Protein AF-A0A9D1I9D8-F1 (afdb_monomer_lite)

Sequence (63 aa):
MIENNMYYGAGYGSGLAFFLGAGYRDYFSSLPEEVQEEINLHEDRIHSEEDLREYAEHLMQTS

Secondary structure (DSSP, 8-state):
---------S-TTHHHHHHH-HHHHHHHHHS-HHHHHHHHHTGGG--SHHHHHHHHHHHHHH-

Organism: NCBI:txid2840963

pLDDT: mean 73.86, std 16.53, range [40.81, 91.0]

Radius of gyration: 12.77 Å; chains: 1; bounding box: 39×26×24 Å

Structure (mmCIF, N/CA/C/O backbone):
data_AF-A0A9D1I9D8-F1
#
_entry.id   AF-A0A9D1I9D8-F1
#
loop_
_atom_site.group_PDB
_atom_site.id
_atom_site.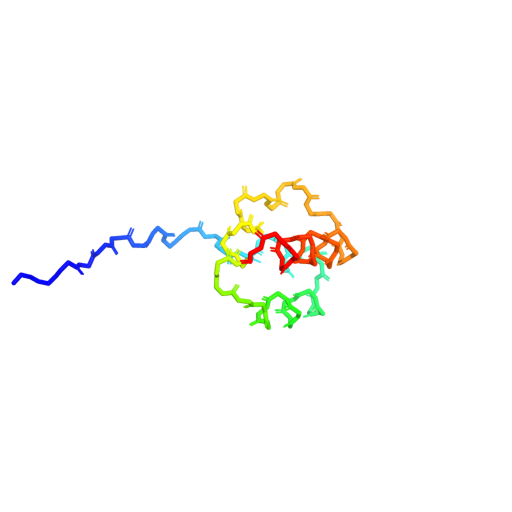type_symbol
_atom_site.label_atom_id
_atom_site.label_alt_id
_atom_site.label_comp_id
_atom_site.label_asym_id
_atom_site.label_entity_id
_atom_site.label_seq_id
_atom_site.pdbx_PDB_ins_code
_atom_site.Cartn_x
_atom_site.Cartn_y
_atom_site.Cartn_z
_atom_site.occupancy
_atom_site.B_iso_or_equiv
_atom_site.auth_seq_id
_atom_site.auth_comp_id
_atom_site.auth_asym_id
_atom_site.auth_atom_id
_atom_site.pdbx_PDB_model_num
ATOM 1 N N . MET A 1 1 ? -26.909 -20.222 1.643 1.00 40.81 1 MET A N 1
ATOM 2 C CA . MET A 1 1 ? -26.434 -19.174 0.721 1.00 40.81 1 MET A CA 1
ATOM 3 C C . MET A 1 1 ? -25.294 -18.501 1.451 1.00 40.81 1 MET A C 1
ATOM 5 O O . MET A 1 1 ? -25.562 -17.832 2.434 1.00 40.81 1 MET A O 1
ATOM 9 N N . ILE A 1 2 ? -24.056 -18.843 1.104 1.00 45.22 2 ILE A N 1
ATOM 10 C CA . ILE A 1 2 ? -22.864 -18.210 1.673 1.00 45.22 2 ILE A CA 1
ATOM 11 C C . ILE A 1 2 ? -22.257 -17.413 0.528 1.00 45.22 2 ILE A C 1
ATOM 13 O O . ILE A 1 2 ? -22.047 -17.946 -0.563 1.00 45.22 2 ILE A O 1
ATOM 17 N N . GLU A 1 3 ? -22.125 -16.123 0.786 1.00 50.69 3 GLU A N 1
ATOM 18 C CA . GLU A 1 3 ? -21.580 -15.093 -0.077 1.00 50.69 3 GLU A CA 1
ATOM 19 C C . GLU A 1 3 ? -20.137 -15.446 -0.435 1.00 50.69 3 GLU A C 1
ATOM 21 O O . GLU A 1 3 ? -19.285 -15.537 0.440 1.00 50.69 3 GLU A O 1
ATOM 26 N N . ASN A 1 4 ? -19.854 -15.633 -1.721 1.00 48.28 4 ASN A N 1
ATOM 27 C CA . ASN A 1 4 ? -18.493 -15.513 -2.226 1.00 48.28 4 ASN A CA 1
ATOM 28 C C . ASN A 1 4 ? -18.468 -14.255 -3.072 1.00 48.28 4 ASN A C 1
ATOM 30 O O . ASN A 1 4 ? -18.692 -14.272 -4.284 1.00 48.28 4 ASN A O 1
ATOM 34 N N . ASN A 1 5 ? -18.287 -13.159 -2.336 1.00 45.56 5 ASN A N 1
ATOM 35 C CA . ASN A 1 5 ? -17.841 -11.873 -2.824 1.00 45.56 5 ASN A CA 1
ATOM 36 C C . ASN A 1 5 ? -16.755 -12.137 -3.871 1.00 45.56 5 ASN A C 1
ATOM 38 O O . ASN A 1 5 ? -15.731 -12.749 -3.561 1.00 45.56 5 ASN A O 1
ATOM 42 N N . MET A 1 6 ? -17.034 -11.779 -5.123 1.00 42.47 6 MET A N 1
ATOM 43 C CA . MET A 1 6 ? -16.068 -11.879 -6.208 1.00 42.47 6 MET A CA 1
ATOM 44 C C . MET A 1 6 ? -14.937 -10.906 -5.881 1.00 42.47 6 MET A C 1
ATOM 46 O O . MET A 1 6 ? -14.988 -9.741 -6.267 1.00 42.47 6 MET A O 1
ATOM 50 N N . TYR A 1 7 ? -13.950 -11.378 -5.118 1.00 45.09 7 TYR A N 1
ATOM 51 C CA . TYR A 1 7 ? -12.692 -10.680 -4.932 1.00 45.09 7 TYR A CA 1
ATOM 52 C C . TYR A 1 7 ? -12.098 -10.542 -6.326 1.00 45.09 7 TYR A C 1
ATOM 54 O O . TYR A 1 7 ? -11.801 -11.538 -6.992 1.00 45.09 7 TYR A O 1
ATOM 62 N N . TYR A 1 8 ? -12.057 -9.303 -6.799 1.00 47.84 8 TYR A N 1
ATOM 63 C CA . TYR A 1 8 ? -11.525 -8.906 -8.089 1.00 47.84 8 TYR A CA 1
ATOM 64 C C . TYR A 1 8 ? -10.065 -9.363 -8.170 1.00 47.84 8 TYR A C 1
ATOM 66 O O . TYR A 1 8 ? -9.146 -8.674 -7.748 1.00 47.84 8 TYR A O 1
ATOM 74 N N . GLY A 1 9 ? -9.844 -10.568 -8.688 1.00 45.50 9 GLY A N 1
ATOM 75 C CA . GLY A 1 9 ? -8.529 -11.153 -8.917 1.00 45.50 9 GLY A CA 1
ATOM 76 C C . GLY A 1 9 ? -7.817 -10.505 -10.100 1.00 45.50 9 GLY A C 1
ATOM 77 O O . GLY A 1 9 ? -7.549 -11.171 -11.097 1.00 45.50 9 GLY A O 1
ATOM 78 N N . ALA A 1 10 ? -7.513 -9.214 -10.004 1.00 44.03 10 ALA A N 1
ATOM 79 C CA . ALA A 1 10 ? -6.738 -8.497 -11.003 1.00 44.03 10 ALA A CA 1
ATOM 80 C C . ALA A 1 10 ? -5.782 -7.504 -10.326 1.00 44.03 10 ALA A C 1
ATOM 82 O O . ALA A 1 10 ? -6.077 -6.322 -10.225 1.00 44.03 10 ALA A O 1
ATOM 83 N N . GLY A 1 11 ? -4.618 -8.006 -9.897 1.00 47.09 11 GLY A N 1
ATOM 84 C CA . GLY A 1 11 ? -3.403 -7.189 -9.850 1.00 47.09 11 GLY A CA 1
ATOM 85 C C . GLY A 1 11 ? -2.870 -6.731 -8.493 1.00 47.09 11 GLY A C 1
ATOM 86 O O . GLY A 1 11 ? -2.015 -5.862 -8.500 1.00 47.09 11 GLY A O 1
ATOM 87 N N . TYR A 1 12 ? -3.281 -7.299 -7.354 1.00 47.59 12 TYR A N 1
ATOM 88 C CA . TYR A 1 12 ? -2.670 -6.966 -6.057 1.00 47.59 12 TYR A CA 1
ATOM 89 C C . TYR A 1 12 ? -1.148 -7.256 -6.080 1.00 47.59 12 TYR A C 1
ATOM 91 O O . TYR A 1 12 ? -0.718 -8.410 -6.138 1.00 47.59 12 TYR A O 1
ATOM 99 N N . GLY A 1 13 ? -0.320 -6.212 -6.110 1.00 53.59 13 GLY A N 1
ATOM 100 C CA . GL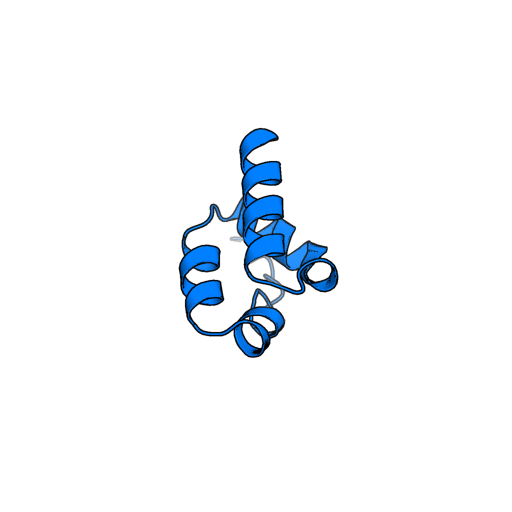Y A 1 13 ? 1.135 -6.254 -5.933 1.00 53.59 13 GLY A CA 1
ATOM 101 C C . GLY A 1 13 ? 1.993 -6.733 -7.113 1.00 53.59 13 GLY A C 1
ATOM 102 O O . GLY A 1 13 ? 3.220 -6.656 -7.028 1.00 53.59 13 GLY A O 1
ATOM 103 N N . SER A 1 14 ? 1.417 -7.220 -8.218 1.00 57.94 14 SER A N 1
ATOM 104 C CA . SER A 1 14 ? 2.210 -7.786 -9.328 1.00 57.94 14 SER A CA 1
ATOM 105 C C . SER A 1 14 ? 2.966 -6.747 -10.166 1.00 57.94 14 SER A C 1
ATOM 107 O O . SER A 1 14 ? 4.018 -7.079 -10.711 1.00 57.94 14 SER A O 1
ATOM 109 N N . GLY A 1 15 ? 2.470 -5.508 -10.253 1.00 60.09 15 GLY A N 1
ATOM 110 C CA . GLY A 1 15 ? 3.166 -4.414 -10.936 1.00 60.09 15 GLY A CA 1
ATOM 111 C C . GLY A 1 15 ? 4.408 -3.993 -10.158 1.00 60.09 15 GLY A C 1
ATOM 112 O O . GLY A 1 15 ? 5.532 -4.178 -10.619 1.00 60.09 15 GLY A O 1
ATOM 113 N N . LEU A 1 16 ? 4.217 -3.519 -8.929 1.00 64.31 16 LEU A N 1
ATOM 114 C CA . LEU A 1 16 ? 5.306 -3.037 -8.079 1.00 64.31 16 LEU A CA 1
ATOM 115 C C . LEU A 1 16 ? 6.360 -4.105 -7.758 1.00 64.31 16 LEU A C 1
ATOM 117 O O . LEU A 1 16 ? 7.552 -3.816 -7.841 1.00 64.31 16 LEU A O 1
ATOM 121 N N . ALA A 1 17 ? 5.968 -5.357 -7.492 1.00 63.03 17 ALA A N 1
ATOM 122 C CA . ALA A 1 17 ? 6.936 -6.431 -7.241 1.00 63.03 17 ALA A CA 1
ATOM 123 C C . ALA A 1 17 ? 7.821 -6.743 -8.459 1.00 63.03 17 ALA A C 1
ATOM 125 O O . ALA A 1 17 ? 8.958 -7.190 -8.298 1.00 63.03 17 ALA A O 1
ATOM 126 N N . PHE A 1 18 ? 7.326 -6.498 -9.676 1.00 60.59 18 PHE A N 1
ATOM 127 C CA . PHE A 1 18 ? 8.119 -6.638 -10.894 1.00 60.59 18 PHE A CA 1
ATOM 128 C C . PHE A 1 18 ? 9.136 -5.496 -11.053 1.00 60.59 18 PHE A C 1
ATOM 130 O O . PHE A 1 18 ? 10.260 -5.747 -11.486 1.00 60.59 18 PHE A O 1
ATOM 137 N N . PHE A 1 19 ? 8.776 -4.264 -10.673 1.00 63.81 19 PHE A N 1
ATOM 138 C CA . PHE A 1 19 ? 9.645 -3.086 -10.804 1.00 63.81 19 PHE A CA 1
ATOM 139 C C . PHE A 1 19 ? 10.656 -2.924 -9.658 1.00 63.81 19 PHE A C 1
ATOM 141 O O . PHE A 1 19 ? 11.774 -2.475 -9.899 1.00 63.81 19 PHE A O 1
ATOM 148 N N . LEU A 1 20 ? 10.287 -3.301 -8.431 1.00 70.81 20 LEU A N 1
ATOM 149 C CA . LEU A 1 20 ? 11.058 -3.028 -7.209 1.00 70.81 20 LEU A CA 1
ATOM 150 C C . LEU A 1 20 ? 11.839 -4.244 -6.680 1.00 70.81 20 LEU A C 1
ATOM 152 O O . LEU A 1 20 ? 12.673 -4.115 -5.787 1.00 70.81 20 LEU A O 1
ATOM 156 N N . GLY A 1 21 ? 11.634 -5.425 -7.269 1.00 73.44 21 GLY A N 1
ATOM 157 C CA . GLY A 1 21 ? 12.422 -6.625 -6.988 1.00 73.44 21 GLY A CA 1
ATOM 158 C C . GLY A 1 21 ? 11.975 -7.420 -5.755 1.00 73.44 21 GLY A C 1
ATOM 159 O O . GLY A 1 21 ? 10.914 -7.201 -5.176 1.00 73.44 21 GLY A O 1
ATOM 160 N N . ALA A 1 22 ? 12.784 -8.414 -5.369 1.00 70.31 22 ALA A N 1
ATOM 161 C CA . ALA A 1 22 ? 12.414 -9.393 -4.340 1.00 70.31 22 ALA A CA 1
ATOM 162 C C . ALA A 1 22 ? 12.251 -8.785 -2.932 1.00 70.31 22 ALA A C 1
ATOM 164 O O . ALA A 1 22 ? 11.338 -9.182 -2.214 1.00 70.31 22 ALA A O 1
ATOM 165 N N . GLY A 1 23 ? 13.070 -7.787 -2.569 1.00 69.44 23 GLY A N 1
ATOM 166 C CA . GLY A 1 23 ? 12.998 -7.122 -1.259 1.00 69.44 23 GLY A CA 1
ATOM 167 C C . GLY A 1 23 ? 11.672 -6.393 -1.021 1.00 69.44 23 GLY A C 1
ATOM 168 O O . GLY A 1 23 ? 11.107 -6.484 0.068 1.00 69.44 23 GLY A O 1
ATOM 169 N N . TYR A 1 24 ? 11.115 -5.774 -2.070 1.00 77.88 24 TYR A N 1
ATOM 170 C CA . TYR A 1 24 ? 9.776 -5.180 -2.043 1.00 77.88 24 TYR A CA 1
ATOM 171 C C . TYR A 1 24 ? 8.712 -6.218 -1.692 1.00 77.88 24 TYR A C 1
ATOM 173 O O . TYR A 1 24 ? 7.861 -5.981 -0.839 1.00 77.88 24 TYR A O 1
ATOM 181 N N . ARG A 1 25 ? 8.765 -7.384 -2.346 1.00 78.00 25 ARG A N 1
ATOM 182 C CA . ARG A 1 25 ? 7.751 -8.425 -2.175 1.00 78.00 25 ARG A CA 1
ATOM 183 C C . ARG A 1 25 ? 7.753 -8.975 -0.752 1.00 78.00 25 ARG A 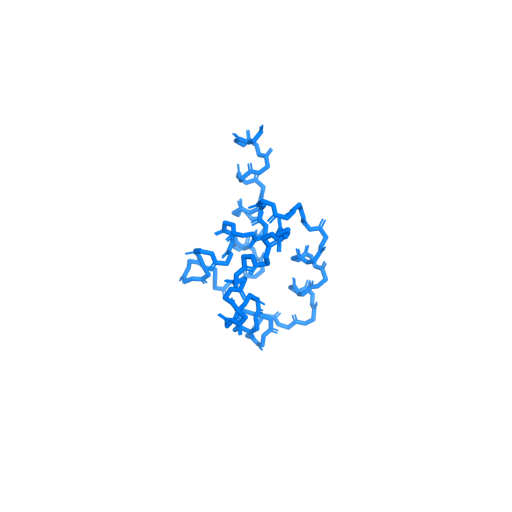C 1
ATOM 185 O O . ARG A 1 25 ? 6.677 -9.169 -0.193 1.00 78.00 25 ARG A O 1
ATOM 192 N N . ASP A 1 26 ? 8.934 -9.189 -0.178 1.00 81.62 26 ASP A N 1
ATOM 193 C CA . ASP A 1 26 ? 9.072 -9.690 1.189 1.00 81.62 26 ASP A CA 1
ATOM 194 C C . ASP A 1 26 ? 8.533 -8.675 2.209 1.00 81.62 26 ASP A C 1
ATOM 196 O O . ASP A 1 26 ? 7.696 -9.035 3.038 1.00 81.62 26 ASP A O 1
ATOM 200 N N . TYR A 1 27 ? 8.919 -7.395 2.106 1.00 84.00 27 TYR A N 1
ATOM 201 C CA . TYR A 1 27 ? 8.423 -6.351 3.012 1.00 84.00 27 TYR A CA 1
ATOM 202 C C . TYR A 1 27 ? 6.915 -6.124 2.858 1.00 84.00 27 TYR A C 1
ATOM 204 O O . TYR A 1 27 ? 6.193 -6.181 3.850 1.00 84.00 27 TYR A O 1
ATOM 212 N N . PHE A 1 28 ? 6.414 -5.974 1.629 1.00 85.69 28 PHE A N 1
ATOM 213 C CA . PHE A 1 28 ? 4.986 -5.809 1.350 1.00 85.69 28 PHE A CA 1
ATOM 214 C C . PHE A 1 28 ? 4.147 -6.957 1.930 1.00 85.69 28 PHE A C 1
ATOM 216 O O . PHE A 1 28 ? 3.144 -6.720 2.597 1.00 85.69 28 PHE A O 1
ATOM 223 N N . SER A 1 29 ? 4.597 -8.204 1.754 1.00 85.38 29 SER A N 1
ATOM 224 C CA . SER A 1 29 ? 3.896 -9.387 2.275 1.00 85.38 29 SER A CA 1
ATOM 225 C C . SER A 1 29 ? 3.887 -9.491 3.803 1.00 85.38 29 SER A C 1
ATOM 227 O O . SER A 1 29 ? 3.078 -10.232 4.359 1.00 85.38 29 SER A O 1
ATOM 229 N N . SER A 1 30 ? 4.778 -8.761 4.482 1.00 88.75 30 SER A N 1
ATOM 230 C CA . SER A 1 30 ? 4.844 -8.712 5.944 1.00 88.75 30 SER A CA 1
ATOM 231 C C . SER A 1 30 ? 3.883 -7.694 6.570 1.00 88.75 30 SER A C 1
ATOM 233 O O . SER A 1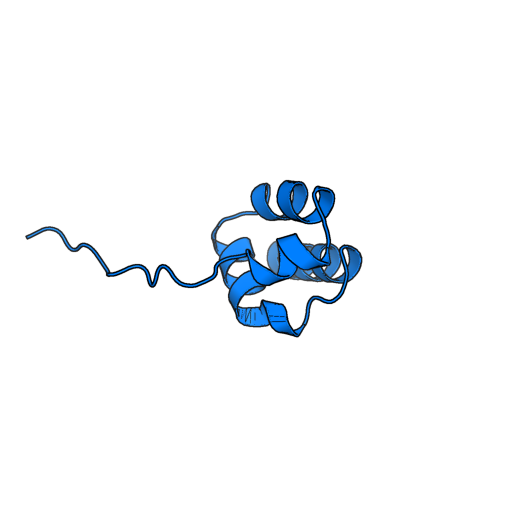 30 ? 3.695 -7.712 7.787 1.00 88.75 30 SER A O 1
ATOM 235 N N . LEU A 1 31 ? 3.273 -6.817 5.763 1.00 88.00 31 LEU A N 1
ATOM 236 C CA . LEU A 1 31 ? 2.369 -5.768 6.234 1.00 88.00 31 LEU A CA 1
ATO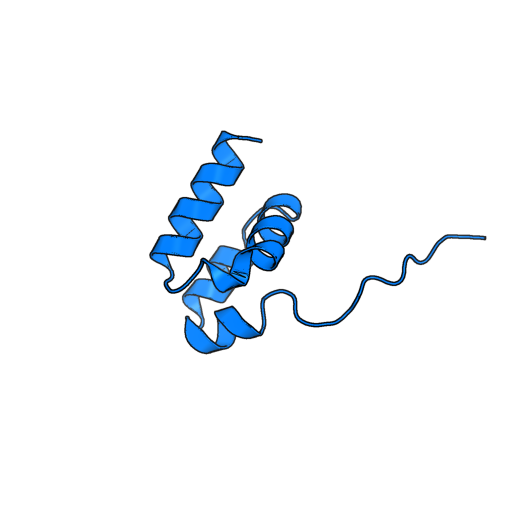M 237 C C . LEU A 1 31 ? 0.963 -6.318 6.537 1.00 88.00 31 LEU A C 1
ATOM 239 O O . LEU A 1 31 ? 0.570 -7.341 5.973 1.00 88.00 31 LEU A O 1
ATOM 243 N N . PRO A 1 32 ? 0.174 -5.650 7.398 1.00 89.19 32 PRO A N 1
ATOM 244 C CA . PRO A 1 32 ? -1.234 -5.991 7.609 1.00 89.19 32 PRO A CA 1
ATOM 245 C C . PRO A 1 32 ? -2.051 -5.961 6.310 1.00 89.19 32 PRO A C 1
ATOM 247 O O . PRO A 1 32 ? -1.745 -5.183 5.410 1.00 89.19 32 PRO A O 1
ATOM 250 N N . GLU A 1 33 ? -3.117 -6.762 6.230 1.00 85.44 33 GLU A N 1
ATOM 251 C CA . GLU A 1 33 ? -3.968 -6.854 5.030 1.00 85.44 33 GLU A CA 1
ATOM 252 C C . GLU A 1 33 ? -4.589 -5.497 4.655 1.00 85.44 33 GLU A C 1
ATOM 254 O O . GLU A 1 33 ? -4.499 -5.095 3.500 1.00 85.44 33 GLU A O 1
ATOM 259 N N . GLU A 1 34 ? -5.082 -4.730 5.635 1.00 85.38 34 GLU A N 1
ATOM 260 C CA . GLU A 1 34 ? -5.600 -3.365 5.421 1.00 85.38 34 GLU A CA 1
ATOM 261 C C . GLU A 1 34 ? -4.538 -2.424 4.825 1.00 85.38 34 GLU A C 1
ATOM 263 O O . GLU A 1 34 ? -4.817 -1.637 3.923 1.00 85.38 34 GLU A O 1
ATOM 268 N N . VAL A 1 35 ? -3.287 -2.543 5.276 1.00 88.44 35 VAL A N 1
ATOM 269 C CA . VAL A 1 35 ? -2.169 -1.735 4.768 1.00 88.44 35 VAL A CA 1
ATOM 270 C C . VAL A 1 35 ? -1.795 -2.170 3.350 1.00 88.44 35 VAL A C 1
ATOM 272 O O . VAL A 1 35 ? -1.545 -1.327 2.490 1.00 88.44 35 VAL A O 1
ATOM 275 N N . GLN A 1 36 ? -1.790 -3.478 3.078 1.00 87.81 36 GLN A N 1
ATOM 276 C CA . GLN A 1 36 ? -1.554 -4.017 1.739 1.00 87.81 36 GLN A CA 1
ATOM 277 C C . GLN A 1 36 ? -2.624 -3.556 0.742 1.00 87.81 36 GLN A C 1
ATOM 279 O O . GLN A 1 36 ? -2.292 -3.250 -0.404 1.00 87.81 36 GLN A O 1
ATOM 284 N N . GLU A 1 37 ? -3.892 -3.503 1.145 1.00 87.56 37 GLU A N 1
ATOM 285 C CA . GLU A 1 37 ? -4.978 -3.007 0.297 1.00 87.56 37 GLU A CA 1
ATOM 286 C C . GLU A 1 37 ? -4.814 -1.526 -0.036 1.00 87.56 37 GLU A C 1
ATOM 288 O O . GLU A 1 37 ? -4.854 -1.175 -1.215 1.00 87.56 37 GLU A O 1
ATOM 293 N N . GLU A 1 38 ? -4.537 -0.677 0.954 1.00 87.75 38 GLU A N 1
ATOM 294 C CA . GLU A 1 38 ? -4.304 0.757 0.730 1.00 87.75 38 GLU A CA 1
ATOM 295 C C . GLU A 1 38 ? -3.086 1.013 -0.170 1.00 87.75 38 GLU A C 1
ATOM 297 O O . GLU A 1 38 ? -3.139 1.825 -1.094 1.00 87.75 38 GLU A O 1
ATOM 302 N N . ILE A 1 39 ? -1.998 0.262 0.025 1.00 86.50 39 ILE A N 1
ATOM 303 C CA . ILE A 1 39 ? -0.825 0.303 -0.859 1.00 86.50 39 ILE A CA 1
ATOM 304 C C . ILE A 1 39 ? -1.187 -0.078 -2.295 1.00 86.50 39 ILE A C 1
ATOM 306 O O . ILE A 1 39 ? -0.723 0.569 -3.228 1.00 86.50 39 ILE A O 1
ATOM 310 N N . ASN A 1 40 ? -2.010 -1.109 -2.493 1.00 83.88 40 ASN A N 1
ATOM 311 C CA . ASN A 1 40 ? -2.443 -1.499 -3.835 1.00 83.88 40 ASN A CA 1
ATOM 312 C C . ASN A 1 40 ? -3.371 -0.450 -4.463 1.00 83.88 40 ASN A C 1
ATOM 314 O O . ASN A 1 40 ? -3.294 -0.210 -5.665 1.00 83.88 40 ASN A O 1
ATOM 318 N N . LEU A 1 41 ? -4.225 0.199 -3.667 1.00 85.75 41 LEU A N 1
ATOM 319 C CA . LEU A 1 41 ? -5.089 1.288 -4.130 1.00 85.75 41 LEU A CA 1
ATOM 320 C C . LEU A 1 41 ? -4.299 2.531 -4.547 1.00 85.75 41 LEU A C 1
ATOM 322 O O . LEU A 1 41 ? -4.800 3.328 -5.343 1.00 85.75 41 LEU A O 1
ATOM 326 N N . HIS A 1 42 ? -3.100 2.721 -3.997 1.00 85.62 42 HIS A N 1
ATOM 327 C CA . HIS A 1 42 ? -2.206 3.844 -4.286 1.00 85.62 42 HIS A CA 1
ATOM 328 C C . HIS A 1 42 ? -0.862 3.377 -4.860 1.00 85.62 42 HIS A C 1
ATOM 330 O O . HIS A 1 42 ? 0.171 4.016 -4.642 1.00 85.62 42 HIS A O 1
ATOM 336 N N . GLU A 1 43 ? -0.868 2.272 -5.620 1.00 82.19 43 GLU A N 1
ATOM 337 C CA . GLU A 1 43 ? 0.354 1.711 -6.210 1.00 82.19 43 GLU A CA 1
ATOM 338 C C . GLU A 1 43 ? 1.047 2.701 -7.159 1.00 82.19 43 GLU A C 1
ATOM 340 O O . GLU A 1 43 ? 2.265 2.683 -7.317 1.00 82.19 43 GLU A O 1
ATOM 345 N N . ASP A 1 44 ? 0.275 3.619 -7.740 1.00 83.00 44 ASP A N 1
ATOM 346 C CA . ASP A 1 44 ? 0.727 4.699 -8.610 1.00 83.00 44 ASP A CA 1
ATOM 347 C C . ASP A 1 44 ? 1.619 5.724 -7.900 1.00 83.00 44 ASP A C 1
ATOM 349 O O . ASP A 1 44 ? 2.330 6.466 -8.574 1.00 83.00 44 ASP A O 1
ATOM 353 N N . ARG A 1 45 ? 1.602 5.767 -6.563 1.00 82.88 45 ARG A N 1
ATOM 354 C CA . ARG A 1 45 ? 2.431 6.668 -5.747 1.00 82.88 45 ARG A CA 1
ATOM 355 C C . ARG A 1 45 ? 3.737 6.039 -5.282 1.00 82.88 45 ARG A C 1
ATOM 357 O O . ARG A 1 45 ? 4.588 6.750 -4.756 1.00 82.88 45 ARG A O 1
ATOM 364 N N . ILE A 1 46 ? 3.890 4.729 -5.449 1.00 85.25 46 ILE A N 1
ATOM 365 C CA . ILE A 1 46 ? 5.053 3.989 -4.973 1.00 85.25 46 ILE A CA 1
ATOM 366 C C . ILE A 1 46 ? 5.990 3.761 -6.151 1.00 85.25 46 ILE A C 1
ATOM 368 O O . ILE A 1 46 ? 5.705 2.994 -7.070 1.00 85.25 46 ILE A O 1
ATOM 372 N N . HIS A 1 47 ? 7.133 4.435 -6.134 1.00 84.69 47 HIS A N 1
ATOM 373 C CA . HIS A 1 47 ? 8.135 4.338 -7.196 1.00 84.69 47 HIS A CA 1
ATOM 374 C C . HIS A 1 47 ? 9.450 3.728 -6.709 1.00 84.69 47 HIS A C 1
ATOM 376 O O . HIS A 1 47 ? 10.341 3.450 -7.515 1.00 84.69 47 HIS A O 1
ATOM 382 N N . SER A 1 48 ? 9.566 3.492 -5.404 1.00 85.25 48 SER A N 1
ATOM 383 C CA . SER A 1 48 ? 10.737 2.934 -4.743 1.00 85.25 48 SER A CA 1
ATOM 384 C C . SER A 1 48 ? 10.352 2.106 -3.509 1.00 85.25 48 SER A C 1
ATOM 386 O O . SER A 1 48 ? 9.224 2.157 -3.020 1.00 85.25 48 SER A O 1
ATOM 388 N N . GLU A 1 49 ? 11.305 1.328 -2.986 1.00 84.25 49 GLU A N 1
ATOM 389 C CA . GLU A 1 49 ? 11.145 0.640 -1.695 1.00 84.25 49 GLU A CA 1
ATOM 390 C C . GLU A 1 49 ? 10.988 1.637 -0.532 1.00 84.25 49 GLU A C 1
ATOM 392 O O . GLU A 1 49 ? 10.282 1.355 0.434 1.00 84.25 49 GLU A O 1
ATOM 397 N N . GLU A 1 50 ? 11.625 2.807 -0.632 1.00 87.12 50 GLU A N 1
ATOM 398 C CA . GLU A 1 50 ? 11.529 3.875 0.365 1.00 87.12 50 GLU A CA 1
ATOM 399 C C . GLU A 1 50 ? 10.106 4.444 0.425 1.00 87.12 50 GLU A C 1
ATOM 401 O O . GLU A 1 50 ? 9.529 4.475 1.510 1.00 87.12 50 GLU A O 1
ATOM 406 N N . ASP A 1 51 ? 9.490 4.737 -0.728 1.00 88.62 51 ASP A N 1
ATOM 407 C CA . ASP A 1 51 ? 8.093 5.201 -0.796 1.00 88.62 51 ASP A CA 1
ATOM 408 C C . ASP A 1 51 ? 7.131 4.191 -0.158 1.00 88.62 51 ASP A C 1
ATOM 410 O O . ASP A 1 51 ? 6.210 4.566 0.566 1.00 88.62 51 ASP A O 1
ATOM 414 N N . LEU A 1 52 ? 7.356 2.892 -0.397 1.00 87.06 52 LEU A N 1
ATOM 415 C CA . LEU A 1 52 ? 6.554 1.832 0.211 1.00 87.06 52 LEU A CA 1
ATOM 416 C C . LEU A 1 52 ? 6.679 1.853 1.733 1.00 87.06 52 LEU A C 1
ATOM 418 O O . LEU A 1 52 ? 5.670 1.731 2.425 1.00 87.06 52 LEU A O 1
ATOM 422 N N . ARG A 1 53 ? 7.903 1.967 2.256 1.00 88.94 53 ARG A N 1
ATOM 423 C CA . ARG A 1 53 ? 8.150 1.960 3.699 1.00 88.94 53 ARG A CA 1
ATOM 424 C C . ARG A 1 53 ? 7.539 3.184 4.365 1.00 88.94 53 ARG A C 1
ATOM 426 O O . ARG A 1 53 ? 6.825 3.019 5.347 1.00 88.94 53 ARG A O 1
ATOM 433 N N . GLU A 1 54 ? 7.757 4.376 3.818 1.00 91.00 54 GLU A N 1
ATOM 434 C CA . GLU A 1 54 ? 7.174 5.610 4.355 1.00 91.00 54 GLU A CA 1
ATOM 435 C C . GLU A 1 54 ? 5.644 5.570 4.321 1.00 91.00 54 GLU A C 1
ATOM 437 O O . GLU A 1 54 ? 4.985 5.929 5.299 1.00 91.00 54 GLU A O 1
ATOM 442 N N . TYR A 1 55 ? 5.063 5.086 3.221 1.00 89.62 55 TYR A N 1
ATOM 443 C CA . TYR A 1 55 ? 3.614 4.998 3.080 1.00 89.62 55 TYR A CA 1
ATOM 444 C C . TYR A 1 55 ? 3.010 3.939 4.012 1.00 89.62 55 TYR A C 1
ATOM 446 O O . TYR A 1 55 ? 2.022 4.210 4.697 1.00 89.62 55 TYR A O 1
ATOM 454 N N . ALA A 1 56 ? 3.639 2.766 4.124 1.00 89.75 56 ALA A N 1
ATOM 455 C CA . ALA A 1 56 ? 3.242 1.732 5.074 1.00 89.75 56 ALA A CA 1
ATOM 456 C C . ALA A 1 56 ? 3.344 2.221 6.528 1.00 89.75 56 ALA A C 1
ATOM 458 O O . ALA A 1 56 ? 2.425 2.006 7.317 1.00 89.75 56 ALA A O 1
ATOM 459 N N . GLU A 1 57 ? 4.431 2.905 6.894 1.00 90.62 57 GLU A N 1
ATOM 460 C CA . GLU A 1 57 ? 4.609 3.488 8.228 1.00 90.62 57 GLU A CA 1
ATOM 461 C C . GLU A 1 57 ? 3.565 4.562 8.531 1.00 90.62 57 GLU A C 1
ATOM 463 O O . GLU A 1 57 ? 3.014 4.577 9.633 1.00 90.62 57 GLU A O 1
ATOM 468 N N . HIS A 1 58 ? 3.246 5.421 7.562 1.00 89.75 58 HIS A N 1
ATOM 469 C CA . HIS A 1 58 ? 2.183 6.410 7.705 1.00 89.75 58 HIS A CA 1
ATOM 470 C C . HIS A 1 58 ? 0.836 5.738 7.999 1.00 89.75 58 HIS A C 1
ATOM 472 O O . HIS A 1 58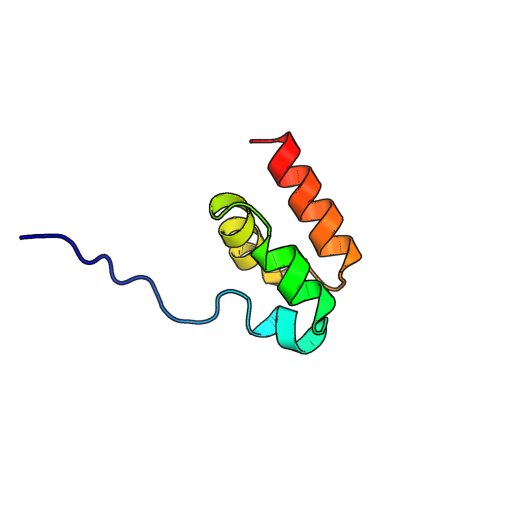 ? 0.155 6.124 8.952 1.00 89.75 58 HIS A O 1
ATOM 478 N N . LEU A 1 59 ? 0.464 4.716 7.221 1.00 88.38 59 LEU A N 1
ATOM 479 C CA . LEU A 1 59 ? -0.780 3.962 7.409 1.00 88.38 59 LEU A CA 1
ATOM 480 C C . LEU A 1 59 ? -0.831 3.283 8.784 1.00 88.38 59 LEU A C 1
ATOM 482 O O . LEU A 1 59 ? -1.827 3.401 9.494 1.00 88.38 59 LEU A O 1
ATOM 486 N N . MET A 1 60 ? 0.268 2.658 9.213 1.00 85.31 60 MET A N 1
ATOM 487 C CA . MET A 1 60 ? 0.365 2.022 10.534 1.00 85.31 60 MET A CA 1
ATOM 488 C C . MET A 1 60 ? 0.288 3.012 11.706 1.00 85.31 60 MET A C 1
ATOM 490 O O . MET A 1 60 ? -0.072 2.611 12.806 1.00 85.31 60 MET A O 1
ATOM 494 N N . GLN A 1 61 ? 0.633 4.288 11.508 1.00 83.44 61 GLN A N 1
ATOM 495 C CA . GLN A 1 61 ? 0.486 5.332 12.533 1.00 83.44 61 GLN A CA 1
ATOM 496 C C . GLN A 1 61 ? -0.914 5.957 12.565 1.00 83.44 61 GLN A C 1
ATOM 498 O O . GLN A 1 61 ? -1.275 6.590 13.558 1.00 83.44 61 GLN A O 1
ATOM 503 N N . THR A 1 62 ? -1.680 5.828 11.478 1.00 70.19 62 THR A N 1
ATOM 504 C CA . THR A 1 62 ? -3.050 6.357 11.370 1.00 70.19 62 THR A CA 1
ATOM 505 C C . THR A 1 62 ? -4.141 5.321 11.654 1.00 70.19 62 THR A C 1
ATOM 507 O O . THR A 1 62 ? -5.302 5.717 11.767 1.00 70.19 62 THR A O 1
ATOM 510 N N . SER A 1 63 ? -3.773 4.044 11.808 1.00 55.50 63 SER A N 1
ATOM 511 C CA . SER A 1 63 ? -4.651 2.913 12.164 1.00 55.50 63 SER A CA 1
ATOM 512 C C . SER A 1 63 ? -4.633 2.639 13.668 1.00 55.50 63 SER A C 1
ATOM 514 O O . SER A 1 63 ? -5.713 2.357 14.235 1.00 55.50 63 SER A O 1
#

Foldseek 3Di:
DDDPDPPPPPDQCPVVCVQADDVLVVVLVPADPVLSVVCSVVVVQDNYSVSSVVSSVVVVVVD

=== Feature glossary ===
Legend for the data blocks above and below:

— What the protein is —

The amino-acid sequence is the protein's primary structure: the linear order of residues from the N-terminus to the C-terminus, written in one-letter code. Everything else here — the 3D coordinates, the secondary structure, the domain annotations — is ultimately a consequence of this string.

Database cross-references. InterPro integrates a dozen domain/family signature databases into unified entries with residue-range hits. GO terms attach function/process/location labels with evidence codes. CATH codes position the fold in a four-level structural taxonomy. Organism is the NCBI-taxonomy species name.

— Where its atoms are —

The mmCIF block holds the 3D Cartesian coordinates of each backbone atom (N, Cα, C, O) in ångströms. mmCIF is the PDB's canonical archive format — a tagged-loop text representation of the atomic model.

The six renders are orthographic views along the three Cartesian axes in both directions. Representation (cartoon, sticks, or surface) and color scheme (sequence-rainbow or by-chain) vary across proteins so the training set covers all the common visualization conventions.

— Local backbone conformation —

Secondary structure is the local, repeating backbone conformation. DSSP classifies it into eight states by reading the hydrogen-bond network: three helix types (H, G, I), two β types (E, B), two non-regular types (T, S), and unstructured coil (-).

SS3 is a coarse helix/strand/coil call (letters a/b/c) made by the P-SEA algorithm from inter-Cα distances and dihedrals. It is less detailed than DSSP but needs only Cα positions.

Backbone dihedral angles. Every residue except chain termini has a φ (preceding-C → N → Cα → C) and a ψ (N → Cα → C → next-N). They are reported in degrees following the IUPAC sign convention. Secondary structure is essentially a statement about which (φ, ψ) basin each residue occupies.

— Global shape and packing —

The geometric summary reports three shape descriptors. Rg (radius of gyration) measures how spread out the Cα atoms are about their centre of mass; compact globular proteins have small Rg, elongated or unfolded ones large. Cα contacts (<8 Å, |i−j|>4) count long-range residue pairs in spatial proximity — high for tightly packed folds, near zero for rods or random coil. The bounding-box extents give the protein's footprint along x, y, z in Å.

Solvent accessibility: the surface area of each residue that a 1.4 Å water probe can touch, in Å². When only backbone atoms are present the absolute values are lower than full-atom SASA (side chains contribute most of the area) and are flagged as backbone-only.

Plot images: a contact map (which residues are close in 3D, as an N×N binary image), a Ramachandran scatter (backbone torsion angles, revealing secondary-structure composition at a glance), and — for AlphaFold structures — a PAE heatmap (pairwise prediction confidence).

— Structural neighborhood —

Foldseek's 3Di representation compresses backbone geometry into a per-residue letter drawn from a learned twenty-state alphabet. It captures the tertiary interaction pattern around each residue — which residues are packed against it in space, regardless of where they are in sequence.

Structural nearest neighbors (via Foldseek easy-search vs the PDB). Reported per hit: target PDB id, E-value, and alignment TM-score. A TM-score above ~0.5 is the conventional threshold for 'same fold'.

— Confidence and disorder —

pLDDT (predicted Local Distance Difference Test) is AlphaFold's per-residue confidence score, ranging from 0 to 100. Values above 90 indicate high confidence (typically well-packed cores); 70–90 is confident; 50–70 low confidence; below 50 usually means the region is disordered or the prediction is unreliable there. AlphaFold stores pLDDT in the mmCIF B-factor column.

For experimental (PDB) structures, the B-factor (temperature factor) quantifies the positional spread of each atom in the crystal — a combination of thermal vibration and static disorder — in units of Å². High B-factors mark flexible loops or poorly resolved regions; low B-factors mark the rigid, well-ordered core.

Predicted Aligned Error (PAE) is an AlphaFold confidence matrix: entry (i, j) is the expected error in the position of residue j, in ångströms, when the prediction is superimposed on the true structure at residue i. Low PAE within a block of residues means that block is internally rigid and well-predicted; high PAE between two blocks means their relative placement is uncertain even if each block individually is confident.